Protein AF-A0A3C0JCM7-F1 (afdb_monomer)

pLDDT: mean 87.25, std 6.83, range [51.34, 93.62]

Foldseek 3Di:
DQAQLNVLCVVVVDQWAALCSLCVVVVHDSVVSVCCLPPVPPHVPVNVLQVVQWDDPDPGTIGGSVSSSVVVVVD

Sequence (75 aa):
MTSTVDLIAERYGAPLIPIEAVAEILRRKPNALRMLVNNGHGDEELASKLRSCQARLGRRVMFRVVDIARLIDEA

Nearest PDB structures (foldseek):
  2rdp-assembly1_A-2  TM=4.520E-01  e=1.041E+00  Geobacillus stearothermophilus
  5k98-assembly1_P  TM=5.383E-01  e=2.153E+00  Escherichia coli MP020980.2
  1s6l-assembly1_A  TM=5.139E-01  e=2.995E+00  Escherichia coli
  2kvv-assembly1_A  TM=5.578E-01  e=7.070E+00  Klebsiella pneumoniae subsp. pneumoniae MGH 78578
  8hig-assembly1_A  TM=3.884E-01  e=6.618E+00  Saccharopolyspora erythraea NRRL 2338

Solvent-accessible surface area (backbone atoms only — not comparable to full-atom values): 4258 Å² total; per-residue (Å²): 133,86,47,65,41,55,57,52,33,68,73,67,73,42,68,61,39,46,60,60,56,54,13,59,74,71,73,44,54,46,69,59,48,51,44,16,52,75,67,36,57,94,42,54,66,62,15,51,57,54,51,72,29,52,41,76,59,86,93,43,69,29,30,34,41,62,48,53,29,48,56,59,78,76,104

Secondary structure (DSSP, 8-state):
---HHHHHHHHHSSSEE-HHHHHHHTT--HHHHHHHHHH--S-HHHHHHHHHTEEEETTEEEEEHHHHHHHHHT-

Radius of gyration: 11.76 Å; Cα contacts (8 Å, |Δi|>4): 80; chains: 1; bounding box: 27×19×36 Å

Structure (mmCIF, N/CA/C/O backbone):
data_AF-A0A3C0JCM7-F1
#
_entry.id   AF-A0A3C0JCM7-F1
#
loop_
_atom_site.group_PDB
_atom_site.id
_atom_site.type_symbol
_atom_site.label_atom_id
_atom_site.label_alt_id
_atom_site.label_comp_id
_atom_site.label_asym_id
_atom_site.label_entity_id
_atom_site.label_seq_id
_atom_site.pdbx_PDB_ins_code
_atom_site.Cartn_x
_atom_site.Cartn_y
_atom_site.Cartn_z
_atom_site.occupancy
_atom_site.B_iso_or_equiv
_atom_site.auth_seq_id
_atom_site.auth_comp_id
_atom_site.auth_asym_id
_atom_site.auth_atom_id
_atom_site.pdbx_PDB_model_num
ATOM 1 N N . MET A 1 1 ? 2.544 0.605 23.022 1.00 51.34 1 MET A N 1
ATOM 2 C CA . MET A 1 1 ? 3.266 0.932 21.775 1.00 51.34 1 MET A CA 1
ATOM 3 C C . MET A 1 1 ? 2.249 0.852 20.660 1.00 51.34 1 MET A C 1
ATOM 5 O O . MET A 1 1 ? 1.646 -0.201 20.517 1.00 51.34 1 MET A O 1
ATOM 9 N N . THR A 1 2 ? 1.988 1.954 19.966 1.00 66.50 2 THR A N 1
ATOM 10 C CA . THR A 1 2 ? 1.074 1.973 18.815 1.00 66.50 2 THR A CA 1
ATOM 11 C C . THR A 1 2 ? 1.790 1.327 17.635 1.00 66.50 2 THR A C 1
ATOM 13 O O . THR A 1 2 ? 2.930 1.701 17.357 1.00 66.50 2 THR A O 1
ATOM 16 N N . SER A 1 3 ? 1.186 0.324 16.996 1.00 84.12 3 SER A N 1
ATOM 17 C CA . SER A 1 3 ? 1.825 -0.353 15.865 1.00 84.12 3 SER A CA 1
ATOM 18 C C . SER A 1 3 ? 1.743 0.499 14.594 1.00 84.12 3 SER A C 1
ATOM 20 O O . SER A 1 3 ? 0.843 1.331 14.449 1.00 84.12 3 SER A O 1
ATOM 22 N N . THR A 1 4 ? 2.661 0.290 13.644 1.00 86.69 4 THR A N 1
ATOM 23 C CA . THR A 1 4 ? 2.618 0.942 12.321 1.00 86.69 4 THR A CA 1
ATOM 24 C C . THR A 1 4 ? 1.286 0.663 11.613 1.00 86.69 4 THR A C 1
ATOM 26 O O . THR A 1 4 ? 0.733 1.537 10.946 1.00 86.69 4 THR A O 1
ATOM 29 N N . VAL A 1 5 ? 0.719 -0.531 11.830 1.00 87.81 5 VAL A N 1
ATOM 30 C CA . VAL A 1 5 ? -0.620 -0.920 11.361 1.00 87.81 5 VAL A CA 1
ATOM 31 C C . VAL A 1 5 ? -1.690 0.008 11.933 1.00 87.81 5 VAL A C 1
ATOM 33 O O . VAL A 1 5 ? -2.481 0.548 11.162 1.00 87.81 5 VAL A O 1
ATOM 36 N N . ASP A 1 6 ? -1.697 0.216 13.254 1.00 85.38 6 ASP A N 1
ATOM 37 C CA . ASP A 1 6 ? -2.694 1.052 13.934 1.00 85.38 6 ASP A CA 1
ATOM 38 C C . ASP A 1 6 ? -2.612 2.505 13.451 1.00 85.38 6 ASP A C 1
ATOM 40 O O . ASP A 1 6 ? -3.634 3.105 13.139 1.00 85.38 6 ASP A O 1
ATOM 44 N N . LEU A 1 7 ? -1.402 3.045 13.267 1.00 87.12 7 LEU A N 1
ATOM 45 C CA . LEU A 1 7 ? -1.202 4.411 12.763 1.00 87.12 7 LEU A CA 1
ATOM 46 C C . LEU A 1 7 ? -1.752 4.610 11.343 1.00 87.12 7 LEU A C 1
ATOM 48 O O . LEU A 1 7 ? -2.349 5.645 11.035 1.00 87.12 7 LEU A O 1
ATOM 52 N N . ILE A 1 8 ? -1.538 3.636 10.456 1.00 87.44 8 ILE A N 1
ATOM 53 C CA . ILE A 1 8 ? -2.042 3.701 9.078 1.00 87.44 8 ILE A CA 1
ATOM 54 C C . ILE A 1 8 ? -3.562 3.489 9.068 1.00 87.44 8 ILE A C 1
ATOM 56 O O . ILE A 1 8 ? -4.277 4.202 8.362 1.00 87.44 8 ILE A O 1
ATOM 60 N N . ALA A 1 9 ? -4.065 2.544 9.863 1.00 87.81 9 ALA A N 1
ATOM 61 C CA . ALA A 1 9 ? -5.490 2.261 9.968 1.00 87.81 9 ALA A CA 1
ATOM 62 C C . ALA A 1 9 ? -6.271 3.453 10.546 1.00 87.81 9 ALA A C 1
ATOM 64 O O . ALA A 1 9 ? -7.310 3.805 9.996 1.00 87.81 9 ALA A O 1
ATOM 65 N N . GLU A 1 10 ? -5.756 4.121 11.581 1.00 88.00 10 GLU A N 1
ATOM 66 C CA . GLU A 1 10 ? -6.344 5.342 12.149 1.00 88.00 10 GLU A CA 1
ATOM 67 C C . GLU A 1 10 ? -6.352 6.494 11.140 1.00 88.00 10 GLU A C 1
ATOM 69 O O . GLU A 1 10 ? -7.342 7.216 11.029 1.00 88.00 10 GLU A O 1
ATOM 74 N N . ARG A 1 11 ? -5.272 6.656 10.364 1.00 88.88 11 ARG A N 1
ATOM 75 C CA . ARG A 1 11 ? -5.157 7.739 9.379 1.00 88.88 11 ARG A CA 1
ATOM 76 C C . ARG A 1 11 ? -6.124 7.589 8.206 1.00 88.88 11 ARG A C 1
ATOM 78 O O . ARG A 1 11 ? -6.681 8.586 7.757 1.00 88.88 11 ARG A O 1
ATOM 85 N N . TYR A 1 12 ? -6.278 6.378 7.673 1.00 88.31 12 TYR A N 1
ATOM 86 C CA . TYR A 1 12 ? -7.062 6.139 6.454 1.00 88.31 12 TYR A CA 1
ATOM 87 C C . TYR A 1 12 ? -8.443 5.521 6.722 1.00 88.31 12 TYR A C 1
ATOM 89 O O . TYR A 1 12 ? -9.259 5.437 5.805 1.00 88.31 12 TYR A O 1
ATOM 97 N N . GLY A 1 13 ? -8.725 5.100 7.958 1.00 84.81 13 GLY A N 1
ATOM 98 C CA . GLY A 1 13 ? -10.031 4.611 8.411 1.00 84.81 13 GLY A CA 1
ATOM 99 C C . GLY A 1 13 ? -10.479 3.278 7.803 1.00 84.81 13 GLY A C 1
ATOM 100 O O . GLY A 1 13 ? -11.636 2.894 7.970 1.00 84.81 13 GLY A O 1
ATOM 101 N N . ALA A 1 14 ? -9.607 2.577 7.073 1.00 84.12 14 ALA A N 1
ATOM 102 C CA . ALA A 1 14 ? -9.954 1.358 6.349 1.00 84.12 14 ALA A CA 1
ATOM 103 C C . ALA A 1 14 ? -8.791 0.349 6.313 1.00 84.12 14 ALA A C 1
ATOM 105 O O . ALA A 1 14 ? -7.633 0.749 6.200 1.00 84.12 14 ALA A O 1
ATOM 106 N N . PRO A 1 15 ? -9.078 -0.969 6.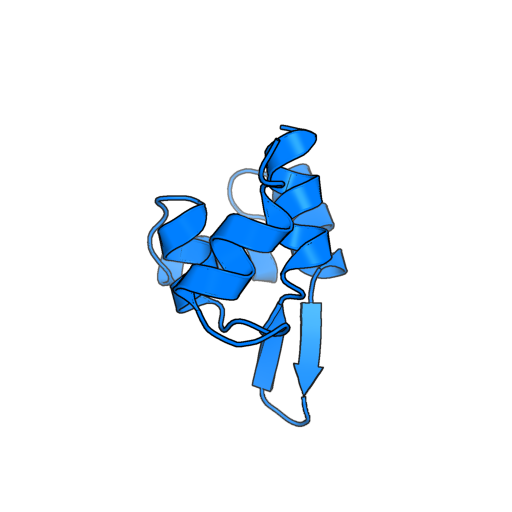324 1.00 87.12 15 PRO A N 1
ATOM 107 C CA . PRO A 1 15 ? -8.053 -2.015 6.226 1.00 87.12 15 PRO A CA 1
ATOM 108 C C . PRO A 1 15 ? -7.457 -2.150 4.815 1.00 87.12 15 PRO A C 1
ATOM 110 O O . PRO A 1 15 ? -6.416 -2.788 4.634 1.00 87.12 15 PRO A O 1
ATOM 113 N N . LEU A 1 16 ? -8.129 -1.574 3.814 1.00 91.62 16 LEU A N 1
ATOM 114 C CA . LEU A 1 16 ? -7.711 -1.532 2.419 1.00 91.62 16 LEU A CA 1
ATOM 115 C C . LEU A 1 16 ? -7.559 -0.080 1.983 1.00 91.62 16 LEU A C 1
ATOM 117 O O . LEU A 1 16 ? -8.512 0.693 2.072 1.00 91.62 16 LEU A O 1
ATOM 121 N N . ILE A 1 17 ? -6.384 0.259 1.468 1.00 93.62 17 ILE A N 1
ATOM 122 C CA . ILE A 1 17 ? -6.054 1.612 1.027 1.00 93.62 17 ILE A CA 1
ATOM 123 C C . ILE A 1 17 ? -5.710 1.641 -0.468 1.00 93.62 17 ILE A C 1
ATOM 125 O O . ILE A 1 17 ? -5.183 0.662 -1.006 1.00 93.62 17 ILE A O 1
ATOM 129 N N . PRO A 1 18 ? -6.030 2.739 -1.171 1.00 92.88 18 PRO A N 1
ATOM 130 C CA . PRO A 1 18 ? -5.720 2.878 -2.586 1.00 92.88 18 PRO A CA 1
ATOM 131 C C . PRO A 1 18 ? -4.228 3.182 -2.802 1.00 92.88 18 PRO A C 1
ATOM 133 O O . PRO A 1 18 ? -3.503 3.538 -1.871 1.00 92.88 18 PRO A O 1
ATOM 136 N N . ILE A 1 19 ? -3.758 3.067 -4.047 1.00 91.38 19 ILE A N 1
ATOM 137 C CA . ILE A 1 19 ? -2.340 3.278 -4.383 1.00 91.38 19 ILE A CA 1
ATOM 138 C C . ILE A 1 19 ? -1.851 4.696 -4.062 1.00 91.38 19 ILE A C 1
ATOM 140 O O . ILE A 1 19 ? -0.676 4.893 -3.775 1.00 91.38 19 ILE A O 1
ATOM 144 N N . GLU A 1 20 ? -2.745 5.682 -4.086 1.00 92.31 20 GLU A N 1
ATOM 145 C CA . GLU A 1 20 ? -2.464 7.068 -3.721 1.00 92.31 20 GLU A CA 1
ATOM 146 C C . GLU A 1 20 ? -2.059 7.178 -2.245 1.00 92.31 20 GLU A C 1
ATOM 148 O O . GLU A 1 20 ? -1.036 7.783 -1.942 1.00 92.31 20 GLU A O 1
ATOM 153 N N . ALA A 1 21 ? -2.790 6.508 -1.350 1.00 92.06 21 ALA A N 1
ATOM 154 C CA . ALA A 1 21 ? -2.465 6.459 0.074 1.00 92.06 21 ALA A CA 1
ATOM 155 C C . ALA A 1 21 ? -1.143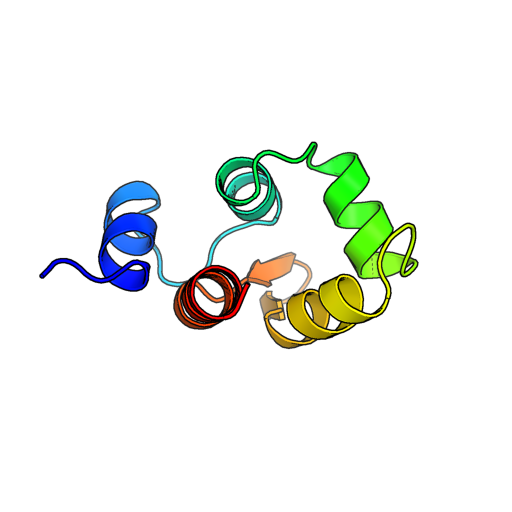 5.717 0.325 1.00 92.06 21 ALA A C 1
ATOM 157 O O . ALA A 1 21 ? -0.299 6.186 1.080 1.00 92.06 21 ALA A O 1
ATOM 158 N N . VAL A 1 22 ? -0.906 4.593 -0.363 1.00 92.25 22 VAL A N 1
ATOM 159 C CA . VAL A 1 22 ? 0.382 3.878 -0.267 1.00 92.25 22 VAL A CA 1
ATOM 160 C C . VAL A 1 22 ? 1.540 4.762 -0.738 1.00 92.25 22 VAL A C 1
ATOM 162 O O . VAL A 1 22 ? 2.607 4.770 -0.128 1.00 92.25 22 VAL A O 1
ATOM 165 N N . ALA A 1 23 ? 1.336 5.539 -1.802 1.00 92.12 23 ALA A N 1
ATOM 166 C CA . ALA A 1 23 ? 2.340 6.463 -2.312 1.00 92.12 23 ALA A CA 1
ATOM 167 C C . ALA A 1 23 ? 2.657 7.578 -1.306 1.00 92.12 23 ALA A C 1
ATOM 169 O O . ALA A 1 23 ? 3.830 7.887 -1.109 1.00 92.12 23 ALA A O 1
ATOM 170 N N . GLU A 1 24 ? 1.651 8.127 -0.623 1.00 91.94 24 GLU A N 1
ATOM 171 C CA . GLU A 1 24 ? 1.851 9.088 0.469 1.00 91.94 24 GLU A CA 1
ATOM 172 C C . GLU A 1 24 ? 2.645 8.487 1.632 1.00 91.94 24 GLU A C 1
ATOM 174 O O . GLU A 1 24 ? 3.605 9.105 2.097 1.00 91.94 24 GLU A O 1
ATOM 179 N N . ILE A 1 25 ? 2.286 7.275 2.068 1.00 90.62 25 ILE A N 1
ATOM 180 C CA . ILE A 1 25 ? 2.974 6.565 3.155 1.00 90.62 25 ILE A CA 1
ATOM 181 C C . ILE A 1 25 ? 4.451 6.353 2.802 1.00 90.62 25 ILE A C 1
ATOM 183 O O . ILE A 1 25 ? 5.332 6.682 3.594 1.00 90.62 25 ILE A O 1
ATOM 187 N N . LEU A 1 26 ? 4.732 5.881 1.584 1.00 88.12 26 LEU A N 1
ATOM 188 C CA . LEU A 1 26 ? 6.093 5.652 1.089 1.00 88.12 26 LEU A CA 1
ATOM 189 C C . LEU A 1 26 ? 6.802 6.933 0.616 1.00 88.12 26 LEU A C 1
ATOM 191 O O . LEU A 1 26 ? 7.921 6.854 0.107 1.00 88.12 26 LEU A O 1
ATOM 195 N N . ARG A 1 27 ? 6.168 8.108 0.746 1.00 89.75 27 ARG A N 1
ATOM 196 C CA . ARG A 1 27 ? 6.664 9.413 0.270 1.00 89.75 27 ARG A CA 1
ATOM 197 C C . ARG A 1 27 ? 7.092 9.405 -1.205 1.00 89.75 27 ARG A C 1
ATOM 199 O O . ARG A 1 27 ? 8.046 10.075 -1.600 1.00 89.75 27 ARG A O 1
ATOM 206 N N . ARG A 1 28 ? 6.383 8.647 -2.044 1.00 88.44 28 ARG A N 1
ATOM 207 C CA . ARG A 1 28 ? 6.611 8.536 -3.492 1.00 88.44 28 ARG A CA 1
ATOM 208 C C . ARG A 1 28 ? 5.467 9.175 -4.272 1.00 88.44 28 ARG A C 1
ATOM 210 O O . ARG A 1 28 ? 4.355 9.338 -3.785 1.00 88.44 28 ARG A O 1
ATOM 217 N N . LYS A 1 29 ? 5.722 9.516 -5.537 1.00 91.75 29 LYS A N 1
ATOM 218 C CA . LYS A 1 29 ? 4.657 9.966 -6.448 1.00 91.75 29 LYS A CA 1
ATOM 219 C C . LYS A 1 29 ? 3.768 8.771 -6.838 1.00 91.75 29 LYS A C 1
ATOM 221 O O . LYS A 1 29 ? 4.327 7.742 -7.225 1.00 91.75 29 LYS A O 1
ATOM 226 N N . PRO A 1 30 ? 2.427 8.904 -6.871 1.00 91.06 30 PRO A N 1
ATOM 227 C CA . PRO A 1 30 ? 1.524 7.811 -7.257 1.00 91.06 30 PRO A CA 1
ATOM 228 C C . PRO A 1 30 ? 1.843 7.194 -8.626 1.00 91.06 30 PRO A C 1
ATOM 230 O O . PRO A 1 30 ? 1.801 5.978 -8.790 1.00 91.06 30 PRO A O 1
ATOM 233 N N . ASN A 1 31 ? 2.233 8.017 -9.608 1.00 90.81 31 ASN A N 1
ATOM 234 C CA . ASN A 1 31 ? 2.642 7.533 -10.932 1.00 90.81 31 ASN A CA 1
ATOM 235 C C . ASN A 1 31 ? 3.917 6.683 -10.874 1.00 90.81 31 ASN A C 1
ATOM 237 O O . ASN A 1 31 ? 3.974 5.630 -11.500 1.00 90.81 31 ASN A O 1
ATOM 241 N N . ALA A 1 32 ? 4.915 7.112 -10.096 1.00 88.75 32 ALA A N 1
ATOM 242 C CA . ALA A 1 32 ? 6.152 6.358 -9.925 1.00 88.75 32 ALA A CA 1
ATOM 243 C C . ALA A 1 32 ? 5.887 5.024 -9.213 1.00 88.75 32 ALA A C 1
ATOM 245 O O . ALA A 1 32 ? 6.434 4.000 -9.610 1.00 88.75 32 ALA A O 1
ATOM 246 N N . LEU A 1 33 ? 4.993 5.016 -8.217 1.00 89.62 33 LEU A N 1
ATOM 247 C CA . LEU A 1 33 ? 4.595 3.788 -7.535 1.00 89.62 33 LEU A CA 1
ATOM 248 C C . LEU A 1 33 ? 3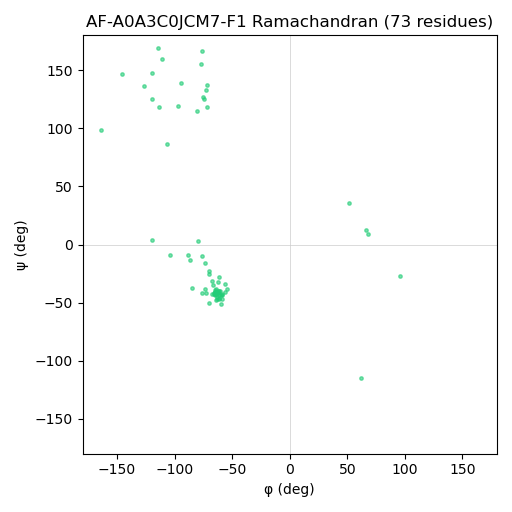.850 2.832 -8.478 1.00 89.62 33 LEU A C 1
ATOM 250 O O . LEU A 1 33 ? 4.158 1.647 -8.493 1.00 89.62 33 LEU A O 1
ATOM 254 N N . ARG A 1 34 ? 2.943 3.334 -9.331 1.00 89.44 34 ARG A N 1
ATOM 255 C CA . ARG A 1 34 ? 2.296 2.517 -10.377 1.00 89.44 34 ARG A CA 1
ATOM 256 C C . ARG A 1 34 ? 3.310 1.903 -11.336 1.00 89.44 34 ARG A C 1
ATOM 258 O O . ARG A 1 34 ? 3.187 0.730 -11.667 1.00 89.44 34 ARG A O 1
ATOM 265 N N . MET A 1 35 ? 4.303 2.675 -11.776 1.00 89.06 35 MET A N 1
ATOM 266 C CA . MET A 1 35 ? 5.353 2.168 -12.662 1.00 89.06 35 MET A CA 1
ATOM 267 C C . MET A 1 35 ? 6.205 1.098 -11.984 1.00 89.06 35 MET A C 1
ATOM 269 O O . MET A 1 35 ? 6.480 0.075 -12.600 1.00 89.06 35 MET A O 1
ATOM 273 N N . LEU A 1 36 ? 6.583 1.305 -10.724 1.00 88.75 36 LEU A N 1
ATOM 274 C CA . LEU A 1 36 ? 7.352 0.329 -9.957 1.00 88.75 36 LEU A CA 1
ATOM 275 C C . LEU A 1 36 ? 6.558 -0.969 -9.770 1.00 88.75 36 LEU A 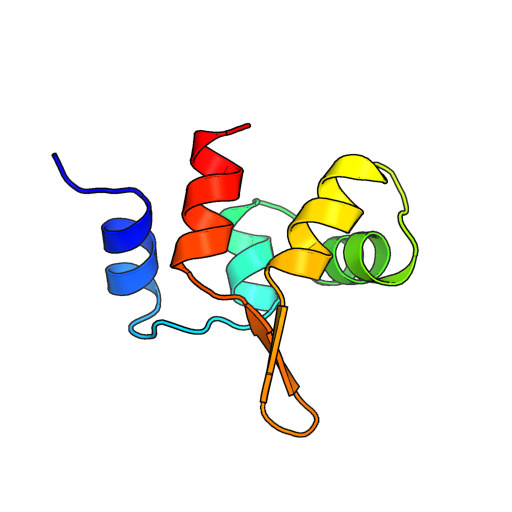C 1
ATOM 277 O O . LEU A 1 36 ? 7.057 -2.046 -10.065 1.00 88.75 36 LEU A O 1
ATOM 281 N N . VAL A 1 37 ? 5.291 -0.860 -9.373 1.00 87.62 37 VAL A N 1
ATOM 282 C CA . VAL A 1 37 ? 4.408 -2.010 -9.154 1.00 87.62 37 VAL A CA 1
ATOM 283 C C . VAL A 1 37 ? 4.133 -2.795 -10.441 1.00 87.62 37 VAL A C 1
ATOM 285 O O . VAL A 1 37 ? 4.112 -4.023 -10.405 1.00 87.62 37 VAL A O 1
ATOM 288 N N . ASN A 1 38 ? 3.915 -2.112 -11.567 1.00 85.94 38 ASN A N 1
ATOM 289 C CA . ASN A 1 38 ? 3.553 -2.771 -12.825 1.00 85.94 38 ASN A CA 1
ATOM 290 C C . ASN A 1 38 ? 4.766 -3.265 -13.621 1.00 85.94 38 ASN A C 1
ATOM 292 O O . ASN A 1 38 ? 4.687 -4.321 -14.240 1.00 85.94 38 ASN A O 1
ATOM 296 N N . ASN A 1 39 ? 5.864 -2.506 -13.620 1.00 83.62 39 ASN A N 1
ATOM 297 C CA . ASN A 1 39 ? 6.989 -2.707 -14.537 1.00 83.62 39 ASN A CA 1
ATOM 298 C C . ASN A 1 39 ? 8.317 -3.012 -13.824 1.00 83.62 39 ASN A C 1
ATOM 300 O O . ASN A 1 39 ? 9.345 -3.049 -14.495 1.00 83.62 39 ASN A O 1
ATOM 304 N N . GLY A 1 40 ? 8.337 -3.139 -12.490 1.00 80.25 40 GLY A N 1
ATOM 305 C CA . GLY A 1 40 ? 9.563 -3.428 -11.728 1.00 80.25 40 GLY A CA 1
ATOM 306 C C . GLY A 1 40 ? 10.613 -2.310 -11.770 1.00 80.25 40 GLY A C 1
ATOM 307 O O . GLY A 1 40 ? 11.769 -2.505 -11.407 1.00 80.25 40 GLY A O 1
ATOM 308 N N . HIS A 1 41 ? 10.243 -1.117 -12.245 1.00 73.88 41 HIS A N 1
ATOM 309 C CA . HIS A 1 41 ? 11.217 -0.082 -12.569 1.00 73.88 41 HIS A CA 1
ATOM 310 C C . HIS A 1 41 ? 11.844 0.524 -11.302 1.00 73.88 41 HIS A C 1
ATOM 312 O O . HIS A 1 41 ? 11.149 1.138 -10.490 1.00 73.88 41 HIS A O 1
ATOM 318 N N . GLY A 1 42 ? 13.165 0.384 -11.166 1.00 70.50 42 GLY A N 1
ATOM 319 C CA . GLY A 1 42 ? 13.979 0.986 -10.105 1.00 70.50 42 GLY A CA 1
ATOM 320 C C . GLY A 1 42 ? 14.260 0.089 -8.897 1.00 70.50 42 GLY A C 1
ATOM 321 O O . GLY A 1 42 ? 15.296 0.280 -8.273 1.00 70.50 42 GLY A O 1
ATOM 322 N N . ASP A 1 43 ? 13.388 -0.874 -8.582 1.00 81.88 43 ASP A N 1
ATOM 323 C CA . ASP A 1 43 ? 13.587 -1.839 -7.490 1.00 81.88 43 ASP A CA 1
ATOM 324 C C . ASP A 1 43 ? 12.625 -3.034 -7.653 1.00 81.88 43 ASP A C 1
ATOM 326 O O . ASP A 1 43 ? 11.438 -2.951 -7.320 1.00 81.88 43 ASP A O 1
ATOM 330 N N . GLU A 1 44 ? 13.130 -4.136 -8.217 1.00 85.00 44 GLU A N 1
ATOM 331 C CA . GLU A 1 44 ? 12.344 -5.349 -8.487 1.00 85.00 44 GLU A CA 1
ATOM 332 C C . GLU A 1 44 ? 11.917 -6.054 -7.187 1.00 85.00 44 GLU A C 1
ATOM 334 O O . GLU A 1 44 ? 10.832 -6.641 -7.125 1.00 85.00 44 GLU A O 1
ATOM 339 N N . GLU A 1 45 ? 12.728 -5.966 -6.128 1.00 86.56 45 GLU A N 1
ATOM 340 C CA . GLU A 1 45 ? 12.432 -6.592 -4.840 1.00 86.56 45 GLU A CA 1
ATOM 341 C C . GLU A 1 45 ? 11.266 -5.871 -4.158 1.00 86.56 45 GLU A C 1
ATOM 343 O O . GLU A 1 45 ? 10.260 -6.497 -3.803 1.00 86.56 45 GLU A O 1
ATOM 348 N N . LEU A 1 46 ? 11.339 -4.541 -4.069 1.00 86.44 46 LEU A N 1
ATOM 349 C CA . LEU A 1 46 ? 10.246 -3.715 -3.562 1.00 86.44 46 LEU A CA 1
ATOM 350 C C . LEU A 1 46 ? 8.987 -3.871 -4.421 1.00 86.44 46 LEU A C 1
ATOM 352 O O . LEU A 1 46 ? 7.879 -3.960 -3.889 1.00 86.44 46 LEU A O 1
ATOM 356 N N . ALA A 1 47 ? 9.134 -3.946 -5.746 1.00 89.44 47 ALA A N 1
ATOM 357 C CA . ALA A 1 47 ? 8.014 -4.178 -6.652 1.00 89.44 47 ALA A CA 1
ATOM 358 C C . ALA A 1 47 ? 7.347 -5.537 -6.410 1.00 89.44 47 ALA A C 1
ATOM 360 O O . ALA A 1 47 ? 6.122 -5.640 -6.469 1.00 89.44 47 ALA A O 1
ATOM 361 N N . SER A 1 48 ? 8.123 -6.589 -6.147 1.00 89.94 48 SER A N 1
ATOM 362 C CA . SER A 1 48 ? 7.602 -7.917 -5.808 1.00 89.94 48 SER A CA 1
ATOM 363 C C . SER A 1 48 ? 6.827 -7.897 -4.486 1.00 89.94 48 SER A C 1
ATOM 365 O O . SER A 1 48 ? 5.671 -8.328 -4.442 1.00 89.94 48 SER A O 1
ATOM 367 N N . LYS A 1 49 ? 7.400 -7.290 -3.438 1.00 89.94 49 LYS A N 1
ATOM 368 C CA . LYS A 1 49 ? 6.739 -7.138 -2.131 1.00 89.94 49 LYS A CA 1
ATOM 369 C C . LYS A 1 49 ? 5.455 -6.306 -2.235 1.00 89.94 49 LYS A C 1
ATOM 371 O O . LYS A 1 49 ? 4.412 -6.693 -1.723 1.00 89.94 49 LYS A O 1
ATOM 376 N N . LEU A 1 50 ? 5.462 -5.203 -2.981 1.00 89.56 50 LEU A N 1
ATOM 377 C CA . LEU A 1 50 ? 4.252 -4.398 -3.182 1.00 89.56 50 LEU A CA 1
ATOM 378 C C . LEU A 1 50 ? 3.179 -5.127 -3.993 1.00 89.56 50 LEU A C 1
ATOM 380 O O . LEU A 1 50 ? 1.991 -4.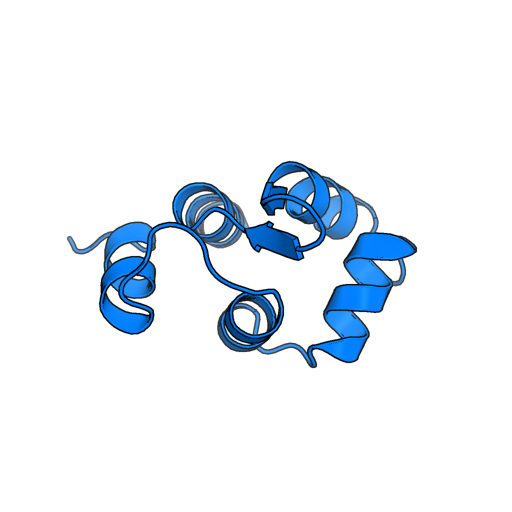954 -3.725 1.00 89.56 50 LEU A O 1
ATOM 384 N N . ARG A 1 51 ? 3.569 -5.948 -4.974 1.00 90.38 51 ARG A N 1
ATOM 385 C CA . ARG A 1 51 ? 2.629 -6.795 -5.720 1.00 90.38 51 ARG A CA 1
ATOM 386 C C . ARG A 1 51 ? 1.960 -7.829 -4.815 1.00 90.38 51 ARG A C 1
ATOM 388 O O . ARG A 1 51 ? 0.759 -8.041 -4.962 1.00 90.38 51 ARG A O 1
ATOM 395 N N . SER A 1 52 ? 2.678 -8.417 -3.856 1.00 90.19 52 SER A N 1
ATOM 396 C CA . SER A 1 52 ? 2.092 -9.379 -2.907 1.00 90.19 52 SER A CA 1
ATOM 397 C C . SER A 1 52 ? 1.133 -8.733 -1.895 1.00 90.19 52 SER A C 1
ATOM 399 O O . SER A 1 52 ? 0.224 -9.401 -1.402 1.00 90.19 52 SER A O 1
ATOM 401 N N . CYS A 1 53 ? 1.270 -7.427 -1.643 1.00 91.31 53 CYS A N 1
ATOM 402 C CA . CYS A 1 53 ? 0.372 -6.646 -0.784 1.00 91.31 53 CYS A CA 1
ATOM 403 C C . CYS A 1 53 ? -0.979 -6.299 -1.444 1.00 91.31 53 CYS A C 1
ATOM 405 O O . CYS A 1 53 ? -1.873 -5.755 -0.783 1.00 91.31 53 CYS A O 1
ATOM 407 N N . GLN A 1 54 ? -1.134 -6.552 -2.750 1.00 91.50 54 GLN A N 1
ATOM 408 C CA . GLN A 1 54 ? -2.330 -6.172 -3.498 1.00 91.50 54 GLN A CA 1
ATOM 409 C C . GLN A 1 54 ? -3.536 -7.045 -3.153 1.00 91.50 54 GLN A C 1
ATOM 411 O O . GLN A 1 54 ? -3.497 -8.272 -3.207 1.00 91.50 54 GLN A O 1
ATOM 416 N N . ALA A 1 55 ? -4.663 -6.387 -2.922 1.00 90.94 55 ALA A N 1
ATOM 417 C CA . ALA A 1 55 ? -5.983 -6.983 -2.859 1.00 90.94 55 ALA A CA 1
ATOM 418 C C . ALA A 1 55 ? -6.820 -6.467 -4.034 1.00 90.94 55 ALA A C 1
ATOM 420 O O . ALA A 1 55 ? -7.093 -5.269 -4.161 1.00 90.94 55 ALA A O 1
ATOM 421 N N . ARG A 1 56 ? -7.247 -7.375 -4.914 1.00 88.44 56 ARG A N 1
ATOM 422 C CA . ARG A 1 56 ? -8.151 -7.031 -6.016 1.00 88.44 56 ARG A CA 1
ATOM 423 C C . ARG A 1 56 ? -9.584 -6.961 -5.505 1.00 88.44 56 ARG A C 1
ATOM 425 O O . ARG A 1 56 ? -10.163 -7.977 -5.137 1.00 88.44 56 ARG A O 1
ATOM 432 N N . LEU A 1 57 ? -10.169 -5.768 -5.550 1.00 86.25 57 LEU A N 1
ATOM 433 C CA . LEU A 1 57 ? -11.579 -5.533 -5.263 1.00 86.25 57 LEU A CA 1
ATOM 434 C C . LEU A 1 57 ? -12.304 -5.251 -6.587 1.00 86.25 57 LEU A C 1
ATOM 436 O O . LEU A 1 57 ? -12.399 -4.112 -7.058 1.00 86.25 57 LEU A O 1
ATOM 440 N N . GLY A 1 58 ? -12.745 -6.322 -7.250 1.00 89.06 58 GLY A N 1
ATOM 441 C CA . GLY A 1 58 ? -13.293 -6.252 -8.605 1.00 89.06 58 GLY A CA 1
ATOM 442 C C . GLY A 1 58 ? -12.255 -5.739 -9.612 1.00 89.06 58 GLY A C 1
ATOM 443 O O . GLY A 1 58 ? -11.246 -6.396 -9.869 1.00 89.06 58 GLY A O 1
ATOM 444 N N . ARG A 1 59 ? -12.508 -4.557 -10.194 1.00 87.50 59 ARG A N 1
ATOM 445 C CA . ARG A 1 59 ? -11.592 -3.882 -11.138 1.00 87.50 59 ARG A CA 1
ATOM 446 C C . ARG A 1 59 ? -10.569 -2.966 -10.457 1.00 87.50 59 ARG A C 1
ATOM 448 O O . ARG A 1 59 ? -9.688 -2.450 -11.135 1.00 87.50 59 ARG A O 1
ATOM 455 N N . ARG A 1 60 ? -10.698 -2.722 -9.148 1.00 88.44 60 ARG A N 1
ATOM 456 C CA . ARG A 1 60 ? -9.797 -1.845 -8.390 1.00 88.44 60 ARG A CA 1
ATOM 457 C C . ARG A 1 60 ? -8.696 -2.669 -7.733 1.00 88.44 60 ARG A C 1
ATOM 459 O O . ARG A 1 60 ? -8.961 -3.743 -7.193 1.00 88.44 60 ARG A O 1
ATOM 466 N N . VAL A 1 61 ? -7.478 -2.143 -7.757 1.00 89.81 61 VAL A N 1
ATOM 467 C CA . VAL A 1 61 ? -6.356 -2.667 -6.974 1.00 89.81 61 VAL A CA 1
ATOM 468 C C . VAL A 1 61 ? -6.261 -1.837 -5.704 1.00 89.81 61 VAL A C 1
ATOM 470 O O . VAL A 1 61 ? -6.098 -0.620 -5.769 1.00 89.81 61 VAL A O 1
ATOM 473 N N . MET A 1 62 ? -6.409 -2.502 -4.568 1.00 92.75 62 MET A N 1
ATOM 474 C CA . MET A 1 62 ? -6.232 -1.938 -3.234 1.00 92.75 62 MET A CA 1
ATOM 475 C C . MET A 1 62 ? -5.037 -2.611 -2.562 1.00 92.75 62 MET A C 1
ATOM 477 O O . MET A 1 62 ? -4.541 -3.625 -3.048 1.00 92.75 62 MET A O 1
ATOM 481 N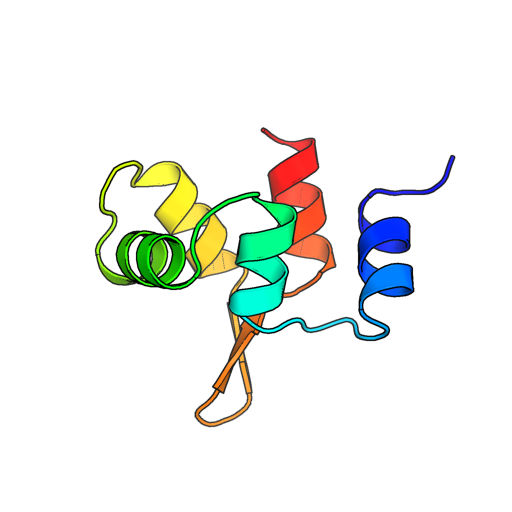 N . PHE A 1 63 ? -4.592 -2.074 -1.435 1.00 93.38 63 PHE A N 1
ATOM 482 C CA . PHE A 1 63 ? -3.470 -2.604 -0.666 1.00 93.38 63 PHE A CA 1
ATOM 483 C C . PHE A 1 63 ? -3.889 -2.831 0.778 1.00 93.38 63 PHE A C 1
ATOM 485 O O . PHE A 1 63 ? -4.572 -1.993 1.368 1.00 93.38 63 PHE A O 1
ATOM 492 N N . ARG A 1 64 ? -3.494 -3.973 1.346 1.00 92.94 64 ARG A N 1
ATOM 493 C CA . ARG A 1 64 ? -3.769 -4.298 2.750 1.00 92.94 64 ARG A CA 1
ATOM 494 C C . ARG A 1 64 ? -2.857 -3.478 3.651 1.00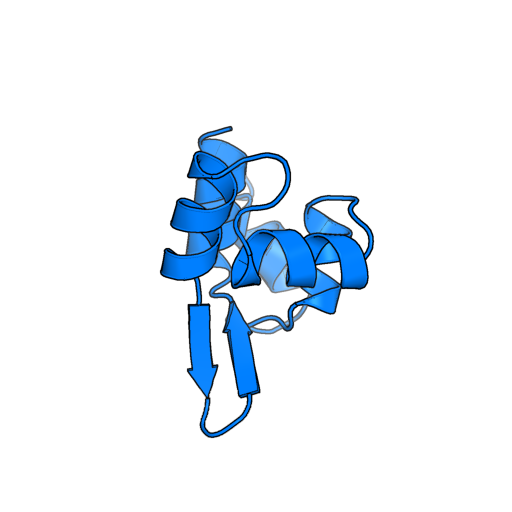 92.94 64 ARG A C 1
ATOM 496 O O . ARG A 1 64 ? -1.639 -3.556 3.525 1.00 92.94 64 ARG A O 1
ATOM 503 N N . VAL A 1 65 ? -3.445 -2.742 4.592 1.00 92.69 65 VAL A N 1
ATOM 504 C CA . VAL A 1 65 ? -2.696 -1.914 5.553 1.00 92.69 65 VAL A CA 1
ATOM 505 C C . VAL A 1 65 ? -1.683 -2.744 6.340 1.00 92.69 65 VAL A C 1
ATOM 507 O O . VAL A 1 65 ? -0.552 -2.310 6.518 1.00 92.69 65 VAL A O 1
ATOM 510 N N . VAL A 1 66 ? -2.063 -3.958 6.745 1.00 90.94 66 VAL A N 1
ATOM 511 C CA . VAL A 1 66 ? -1.18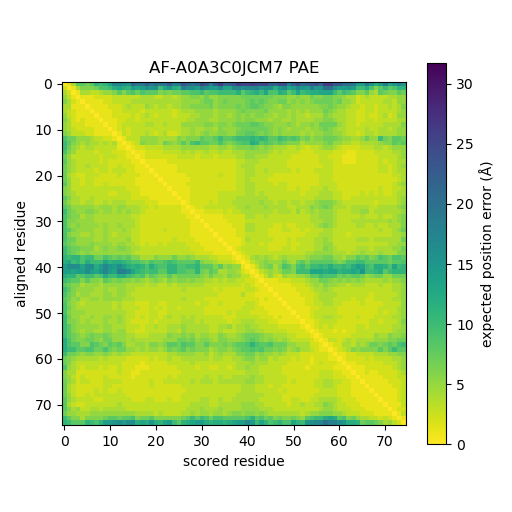8 -4.867 7.501 1.00 90.94 66 VAL A CA 1
ATOM 512 C C . VAL A 1 66 ? 0.081 -5.214 6.724 1.00 90.94 66 VAL A C 1
ATOM 514 O O . VAL A 1 66 ? 1.166 -5.195 7.295 1.00 90.94 66 VAL A O 1
ATOM 517 N N . ASP A 1 67 ? -0.035 -5.502 5.428 1.00 91.69 67 ASP A N 1
ATOM 518 C CA . ASP A 1 67 ? 1.131 -5.875 4.626 1.00 91.69 67 ASP A CA 1
ATOM 519 C C . ASP A 1 67 ? 2.019 -4.668 4.331 1.00 91.69 67 ASP A C 1
ATOM 521 O O . ASP A 1 67 ? 3.237 -4.783 4.371 1.00 91.69 67 ASP A O 1
ATOM 525 N N . ILE A 1 68 ? 1.418 -3.500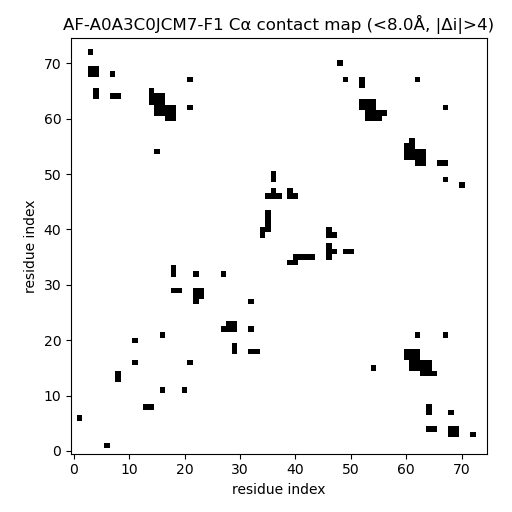 4.078 1.00 91.12 68 ILE A N 1
ATOM 526 C CA . ILE A 1 68 ? 2.174 -2.260 3.871 1.00 91.12 68 ILE A CA 1
ATOM 527 C C . ILE A 1 68 ? 2.921 -1.864 5.147 1.00 91.12 68 ILE A C 1
ATOM 529 O O . ILE A 1 68 ? 4.078 -1.469 5.067 1.00 91.12 68 ILE A O 1
ATOM 533 N N . ALA A 1 69 ? 2.298 -2.002 6.317 1.00 90.56 69 ALA A N 1
ATOM 534 C CA . ALA A 1 69 ? 2.958 -1.764 7.596 1.00 90.56 69 ALA A CA 1
ATOM 535 C C . ALA A 1 69 ? 4.136 -2.721 7.812 1.00 90.56 69 ALA A C 1
ATOM 537 O O . ALA A 1 69 ? 5.225 -2.265 8.129 1.00 90.56 69 ALA A O 1
ATOM 538 N N . ARG A 1 70 ? 3.952 -4.023 7.547 1.00 89.56 70 ARG A N 1
ATOM 539 C CA . ARG A 1 70 ? 5.047 -5.006 7.604 1.00 89.56 70 ARG A CA 1
ATOM 540 C C . ARG A 1 70 ? 6.178 -4.658 6.649 1.00 89.56 70 ARG A C 1
ATOM 542 O O . ARG A 1 70 ? 7.332 -4.724 7.033 1.00 89.56 70 ARG A O 1
ATOM 549 N N . LEU A 1 71 ? 5.846 -4.235 5.433 1.00 87.75 71 LEU A N 1
ATOM 550 C CA . LEU A 1 71 ? 6.827 -3.825 4.433 1.00 87.75 71 LEU A CA 1
ATOM 551 C C . LEU A 1 71 ? 7.650 -2.612 4.892 1.00 87.75 71 LEU A C 1
ATOM 553 O O . LEU A 1 71 ? 8.814 -2.512 4.528 1.00 87.75 71 LEU A O 1
ATOM 557 N N . ILE A 1 72 ? 7.058 -1.709 5.678 1.00 86.88 72 ILE A N 1
ATOM 558 C CA . ILE A 1 72 ? 7.756 -0.568 6.289 1.00 86.88 72 ILE A CA 1
ATOM 559 C C . ILE A 1 72 ? 8.599 -1.016 7.482 1.00 86.88 72 ILE A C 1
ATOM 561 O O . ILE A 1 72 ? 9.714 -0.538 7.631 1.00 86.88 72 ILE A O 1
ATOM 565 N N . ASP A 1 73 ? 8.081 -1.916 8.317 1.00 83.50 73 ASP A N 1
ATOM 566 C CA . ASP A 1 73 ? 8.796 -2.421 9.492 1.00 83.50 73 ASP A CA 1
ATOM 567 C C . ASP A 1 73 ? 9.980 -3.342 9.107 1.00 83.50 73 ASP A C 1
ATOM 569 O O . ASP A 1 73 ? 10.930 -3.478 9.875 1.00 83.50 73 ASP A O 1
ATOM 573 N N . GLU A 1 74 ? 9.932 -3.980 7.931 1.00 78.94 74 GLU A N 1
ATOM 574 C CA . GLU A 1 74 ? 10.989 -4.841 7.374 1.00 78.94 74 GLU A CA 1
ATOM 575 C C . GLU A 1 74 ? 12.067 -4.084 6.567 1.00 78.94 74 GLU A C 1
ATOM 577 O O . GLU A 1 74 ? 13.091 -4.689 6.237 1.00 78.94 74 GLU A O 1
ATOM 582 N N . ALA A 1 75 ? 11.835 -2.815 6.206 1.00 65.12 75 ALA A N 1
ATOM 583 C CA . ALA A 1 75 ? 12.716 -1.994 5.361 1.00 65.12 75 ALA A CA 1
ATOM 584 C C . ALA A 1 75 ? 13.635 -1.074 6.178 1.00 65.12 75 ALA A C 1
ATOM 586 O O . ALA A 1 75 ? 14.809 -0.926 5.766 1.00 65.12 75 ALA A O 1
#

Mean predicted aligned error: 4.27 Å